Protein AF-A0A1H2Y315-F1 (afdb_monomer)

Structure (mmCIF, N/CA/C/O backbone):
data_AF-A0A1H2Y315-F1
#
_entry.id   AF-A0A1H2Y315-F1
#
loop_
_atom_site.group_PDB
_atom_site.id
_atom_site.type_symbol
_atom_site.label_atom_id
_atom_site.label_alt_id
_atom_site.label_comp_id
_atom_site.label_asym_id
_atom_site.label_entity_id
_atom_site.label_seq_id
_atom_site.pdbx_PDB_ins_code
_atom_site.Cartn_x
_atom_site.Cartn_y
_atom_site.Cartn_z
_atom_site.occupancy
_atom_site.B_iso_or_equiv
_atom_site.auth_seq_id
_atom_site.auth_comp_id
_atom_site.auth_asym_id
_atom_site.auth_atom_id
_atom_site.pdbx_PDB_model_num
ATOM 1 N N . MET A 1 1 ? 18.260 -9.329 3.857 1.00 34.94 1 MET A N 1
ATOM 2 C CA . MET A 1 1 ? 17.742 -8.267 4.746 1.00 34.94 1 MET A CA 1
ATOM 3 C C . MET A 1 1 ? 16.954 -7.307 3.878 1.00 34.94 1 MET A C 1
ATOM 5 O O . MET A 1 1 ? 17.562 -6.609 3.076 1.00 34.94 1 MET A O 1
ATOM 9 N N . SER A 1 2 ? 15.625 -7.338 3.956 1.00 41.06 2 SER A N 1
ATOM 10 C CA . SER A 1 2 ? 14.779 -6.334 3.309 1.00 41.06 2 SER A CA 1
ATOM 11 C C . SER A 1 2 ? 15.162 -4.970 3.875 1.00 41.06 2 SER A C 1
ATOM 13 O O . SER A 1 2 ? 15.061 -4.757 5.079 1.00 41.06 2 SER A O 1
ATOM 15 N N . LYS A 1 3 ? 15.685 -4.066 3.041 1.00 54.25 3 LYS A N 1
ATOM 16 C CA . LYS A 1 3 ? 15.826 -2.663 3.440 1.00 54.25 3 LYS A CA 1
ATOM 17 C C . LYS A 1 3 ? 14.422 -2.162 3.752 1.00 54.25 3 LYS A C 1
ATOM 19 O O . LYS A 1 3 ? 13.568 -2.229 2.871 1.00 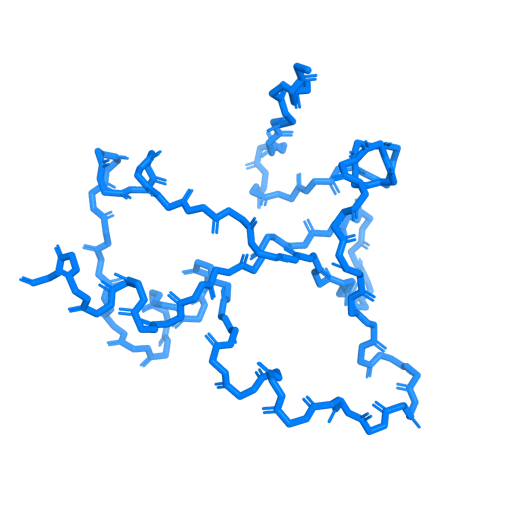54.25 3 LYS A O 1
ATOM 24 N N . ASP A 1 4 ? 14.194 -1.694 4.974 1.00 65.62 4 ASP A N 1
ATOM 25 C CA . ASP A 1 4 ? 12.912 -1.111 5.364 1.00 65.62 4 ASP A CA 1
ATOM 26 C C . ASP A 1 4 ? 12.655 0.137 4.518 1.00 65.62 4 ASP A C 1
ATOM 28 O O . ASP A 1 4 ? 13.176 1.228 4.764 1.00 65.62 4 ASP A O 1
ATOM 32 N N . ILE A 1 5 ? 11.892 -0.056 3.450 1.00 79.81 5 ILE A N 1
ATOM 33 C CA . ILE A 1 5 ? 11.440 0.999 2.559 1.00 79.81 5 ILE A CA 1
ATOM 34 C C . ILE A 1 5 ? 10.349 1.796 3.270 1.00 79.81 5 ILE A C 1
ATOM 36 O O . ILE A 1 5 ? 9.400 1.236 3.815 1.00 79.81 5 ILE A O 1
ATOM 40 N N . LYS A 1 6 ? 10.482 3.124 3.278 1.00 82.19 6 LYS A N 1
ATOM 41 C CA . LYS A 1 6 ? 9.546 4.017 3.967 1.00 82.19 6 LYS A CA 1
ATOM 42 C C . LYS A 1 6 ? 8.752 4.844 2.970 1.00 82.19 6 LYS A C 1
ATOM 44 O O . LYS A 1 6 ? 9.314 5.408 2.031 1.00 82.19 6 LYS A O 1
ATOM 49 N N . ALA A 1 7 ? 7.451 4.943 3.214 1.00 85.12 7 ALA A N 1
ATOM 50 C CA . ALA A 1 7 ? 6.586 5.851 2.483 1.00 85.12 7 ALA A CA 1
ATOM 51 C C . ALA A 1 7 ? 6.947 7.317 2.784 1.00 85.12 7 ALA A C 1
ATOM 53 O O . ALA A 1 7 ? 7.425 7.661 3.867 1.00 85.12 7 ALA A O 1
ATOM 54 N N . ASN A 1 8 ? 6.698 8.201 1.821 1.00 84.38 8 ASN A N 1
ATOM 55 C CA . ASN A 1 8 ? 6.800 9.643 2.013 1.00 84.38 8 ASN A CA 1
ATOM 56 C C . ASN A 1 8 ? 5.586 10.193 2.793 1.00 84.38 8 ASN A C 1
ATOM 58 O O . ASN A 1 8 ? 4.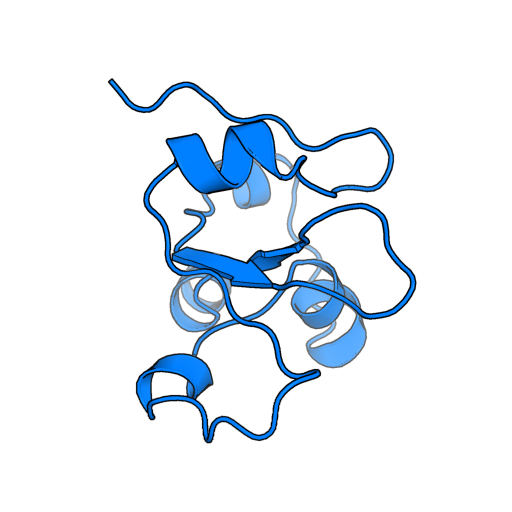654 9.464 3.128 1.00 84.38 8 ASN A O 1
ATOM 62 N N . LYS A 1 9 ? 5.550 11.513 3.026 1.00 82.06 9 LYS A N 1
ATOM 63 C CA . LYS A 1 9 ? 4.444 12.194 3.734 1.00 82.06 9 LYS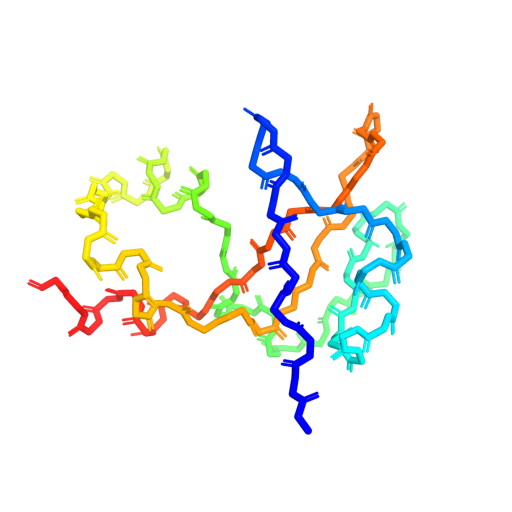 A CA 1
ATOM 64 C C . LYS A 1 9 ? 3.047 12.024 3.106 1.00 82.06 9 LYS A C 1
ATOM 66 O O . LYS A 1 9 ? 2.064 12.400 3.730 1.00 82.06 9 LYS A O 1
ATOM 71 N N . TYR A 1 10 ? 2.961 11.505 1.882 1.00 80.62 10 TYR A N 1
ATOM 72 C CA . TYR A 1 10 ? 1.715 11.225 1.164 1.00 80.62 10 TYR A CA 1
ATOM 73 C C . TYR A 1 10 ? 1.377 9.726 1.123 1.00 80.62 10 TYR A C 1
ATOM 75 O O . TYR A 1 10 ? 0.449 9.342 0.421 1.00 80.62 10 TYR A O 1
ATOM 83 N N . GLY A 1 11 ? 2.131 8.872 1.824 1.00 81.94 11 GLY A N 1
ATOM 84 C CA . GLY A 1 11 ? 1.930 7.421 1.793 1.00 81.94 11 GLY A CA 1
ATOM 85 C C . GLY A 1 11 ? 2.469 6.737 0.529 1.00 81.94 11 GLY A C 1
ATOM 86 O O . GLY A 1 11 ? 2.140 5.582 0.283 1.00 81.94 11 GLY A O 1
ATOM 87 N N . MET A 1 12 ? 3.295 7.426 -0.270 1.00 88.31 12 MET A N 1
ATOM 88 C CA . MET A 1 12 ? 3.828 6.915 -1.540 1.00 88.31 12 MET A CA 1
ATOM 89 C C . MET A 1 12 ? 5.305 6.526 -1.426 1.00 88.31 12 MET A C 1
ATOM 91 O O . MET A 1 12 ? 6.078 7.176 -0.720 1.00 88.31 12 MET A O 1
ATOM 95 N N . TYR A 1 13 ? 5.719 5.521 -2.190 1.00 91.56 13 TYR A N 1
ATOM 96 C CA . TYR A 1 13 ? 7.084 5.001 -2.239 1.00 91.56 13 TYR A CA 1
ATOM 97 C C . TYR A 1 13 ? 7.838 5.542 -3.457 1.00 91.56 13 TYR A C 1
ATOM 99 O O . TYR A 1 13 ? 7.268 5.737 -4.535 1.00 91.56 13 TYR A O 1
ATOM 107 N N . LEU A 1 14 ? 9.136 5.813 -3.297 1.00 90.12 14 LEU A N 1
ATOM 108 C CA . LEU A 1 14 ? 9.976 6.313 -4.385 1.00 90.12 14 LEU A CA 1
ATOM 109 C C . LEU A 1 14 ? 10.403 5.172 -5.313 1.00 90.12 14 LEU A C 1
ATOM 111 O O . LEU A 1 14 ? 10.696 4.070 -4.861 1.00 90.12 14 LEU A O 1
ATOM 115 N N . LYS A 1 15 ? 10.555 5.475 -6.609 1.00 88.25 15 LYS A N 1
ATOM 116 C CA . LYS A 1 15 ? 10.962 4.502 -7.641 1.00 88.25 15 LYS A CA 1
ATOM 117 C C . LYS A 1 15 ? 12.197 3.686 -7.263 1.00 88.25 15 LYS A C 1
ATOM 119 O O . LYS A 1 15 ? 12.208 2.475 -7.433 1.00 88.25 15 LYS A O 1
ATOM 124 N N . LYS A 1 16 ? 13.229 4.353 -6.738 1.00 87.12 16 LYS A N 1
ATOM 125 C CA . LYS A 1 16 ? 14.478 3.700 -6.323 1.00 87.12 16 LYS A CA 1
ATOM 126 C C . LYS A 1 16 ? 14.240 2.625 -5.254 1.00 87.12 16 LYS A C 1
ATOM 128 O O . LYS A 1 16 ? 14.833 1.560 -5.331 1.00 87.12 16 LYS A O 1
ATOM 133 N N . ASP A 1 17 ? 13.352 2.897 -4.301 1.00 89.25 17 ASP A N 1
ATOM 134 C CA . ASP A 1 17 ? 13.100 2.034 -3.147 1.00 89.25 17 ASP A CA 1
ATOM 135 C C . ASP A 1 17 ? 12.227 0.846 -3.566 1.00 89.25 17 ASP A C 1
ATOM 137 O O . ASP A 1 17 ? 12.489 -0.289 -3.184 1.00 89.25 17 ASP A O 1
ATOM 141 N N . VAL A 1 18 ? 11.254 1.099 -4.444 1.00 88.81 18 VAL A N 1
ATOM 142 C CA . VAL A 1 18 ? 10.418 0.067 -5.067 1.00 88.81 18 VAL A CA 1
ATOM 143 C C . VAL A 1 18 ? 11.252 -0.901 -5.908 1.00 88.81 18 VAL A C 1
ATOM 145 O O . VAL A 1 18 ? 11.112 -2.107 -5.743 1.00 88.81 18 VAL A O 1
ATOM 148 N N . ILE A 1 19 ? 12.165 -0.406 -6.750 1.00 87.44 19 ILE A N 1
ATOM 149 C CA . ILE A 1 19 ? 13.045 -1.270 -7.559 1.00 87.44 19 ILE A CA 1
ATOM 150 C C . ILE A 1 19 ? 13.926 -2.149 -6.661 1.00 87.44 19 ILE A C 1
ATOM 152 O O . ILE A 1 19 ? 14.066 -3.338 -6.918 1.00 87.44 19 ILE A O 1
ATOM 156 N N . ILE A 1 20 ? 14.477 -1.586 -5.580 1.00 87.62 20 ILE A N 1
ATOM 157 C CA . ILE A 1 20 ? 15.293 -2.332 -4.605 1.00 87.62 20 ILE A CA 1
ATOM 158 C C . ILE A 1 20 ? 14.472 -3.394 -3.860 1.00 87.62 20 ILE A C 1
ATOM 160 O O . ILE A 1 20 ? 15.039 -4.368 -3.374 1.00 87.62 20 ILE A O 1
ATOM 164 N N . SER A 1 21 ? 13.156 -3.210 -3.737 1.00 86.56 21 SER A N 1
ATOM 165 C CA . SER A 1 21 ? 12.291 -4.150 -3.020 1.00 86.56 21 SER A CA 1
ATOM 166 C C . SER A 1 21 ? 12.075 -5.476 -3.749 1.00 86.56 21 SER A C 1
ATOM 168 O O . SER A 1 21 ? 11.602 -6.418 -3.118 1.00 86.56 21 SER A O 1
ATOM 170 N N . GLU A 1 22 ? 12.374 -5.528 -5.055 1.00 85.94 22 GLU A N 1
ATOM 171 C CA . GLU A 1 22 ? 12.149 -6.686 -5.936 1.00 85.94 22 GLU A CA 1
ATOM 172 C C . GLU A 1 22 ? 10.687 -7.184 -5.954 1.00 85.94 22 GLU A C 1
ATOM 174 O O . GLU A 1 22 ? 10.397 -8.290 -6.404 1.00 85.94 22 GLU A O 1
ATOM 179 N N . LYS A 1 23 ? 9.739 -6.363 -5.480 1.00 87.38 23 LYS A N 1
ATOM 180 C CA . LYS A 1 23 ? 8.302 -6.657 -5.518 1.00 87.38 23 LYS A CA 1
ATOM 181 C C . LYS A 1 23 ? 7.703 -6.298 -6.879 1.00 87.38 23 LYS A C 1
ATOM 183 O O . LYS A 1 23 ? 8.195 -5.372 -7.529 1.00 87.38 23 LYS A O 1
ATOM 188 N N . PRO A 1 24 ? 6.619 -6.977 -7.293 1.00 88.00 24 PRO A N 1
ATOM 189 C CA . PRO A 1 24 ? 5.952 -6.674 -8.549 1.00 88.00 24 PRO A CA 1
ATOM 190 C C . PRO A 1 24 ? 5.454 -5.226 -8.575 1.00 88.00 24 PRO A C 1
ATOM 192 O O . PRO A 1 24 ? 4.966 -4.689 -7.573 1.00 88.00 24 PRO A O 1
ATOM 195 N N . ILE A 1 25 ? 5.597 -4.601 -9.742 1.00 86.88 25 ILE A N 1
ATOM 196 C CA . ILE A 1 25 ? 5.137 -3.245 -10.023 1.00 86.88 25 ILE A CA 1
ATOM 197 C C . ILE A 1 25 ? 4.036 -3.350 -11.068 1.00 86.88 25 ILE A C 1
ATOM 199 O O . ILE A 1 25 ? 4.287 -3.778 -12.191 1.00 86.88 25 ILE A O 1
ATOM 203 N N . TYR A 1 26 ? 2.839 -2.926 -10.697 1.00 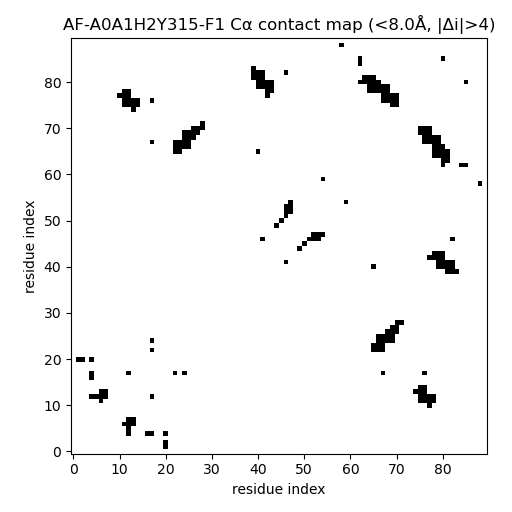84.12 26 TYR A N 1
ATOM 204 C CA . TYR A 1 26 ? 1.678 -2.875 -11.565 1.00 84.12 26 TYR A CA 1
ATOM 205 C C . TYR A 1 26 ? 1.516 -1.458 -12.099 1.00 84.12 26 TYR A C 1
ATOM 207 O O . TYR A 1 26 ? 1.617 -0.475 -11.357 1.00 84.12 26 TYR A O 1
ATOM 215 N N . ASP A 1 27 ? 1.288 -1.358 -13.401 1.00 79.69 27 ASP A N 1
ATOM 216 C CA . ASP A 1 27 ? 1.067 -0.100 -14.096 1.00 79.69 27 ASP A CA 1
ATOM 217 C C . ASP A 1 27 ? -0.140 -0.255 -15.020 1.00 79.69 27 ASP A C 1
ATOM 219 O O . ASP A 1 27 ? -0.015 -0.684 -16.164 1.00 79.69 27 ASP A O 1
ATOM 223 N N . PHE A 1 28 ? -1.317 0.100 -14.503 1.00 66.38 28 PHE A N 1
ATOM 224 C CA . PH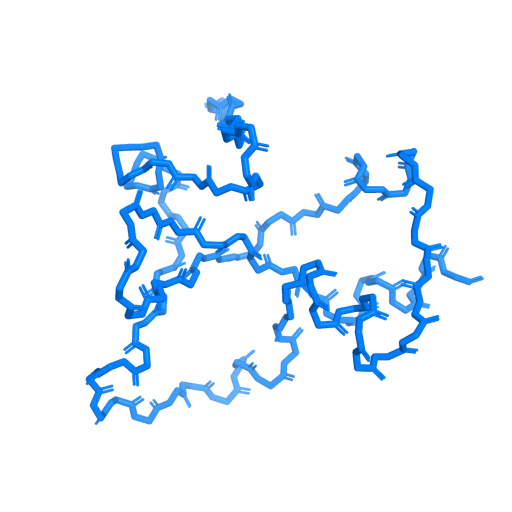E A 1 28 ? -2.577 0.041 -15.250 1.00 66.38 28 PHE A CA 1
ATOM 225 C C . PHE A 1 28 ? -2.717 1.168 -16.287 1.00 66.38 28 PHE A C 1
ATOM 227 O O . PHE A 1 28 ? -3.790 1.343 -16.858 1.00 66.38 28 PHE A O 1
ATOM 234 N N . THR A 1 29 ? -1.670 1.971 -16.516 1.00 64.75 29 THR A N 1
ATOM 235 C CA . THR A 1 29 ? -1.652 2.932 -17.631 1.00 64.75 29 THR A CA 1
ATOM 236 C C . THR A 1 29 ? -1.299 2.271 -18.960 1.00 64.75 29 THR A C 1
ATOM 238 O O . THR A 1 29 ? -1.627 2.818 -20.010 1.00 64.75 29 THR A O 1
ATOM 241 N N . ASN A 1 30 ? -0.683 1.087 -18.917 1.00 55.72 30 ASN A N 1
ATOM 242 C CA . ASN A 1 30 ? -0.465 0.242 -20.081 1.00 55.72 30 ASN A CA 1
ATOM 243 C C . ASN A 1 30 ? -1.526 -0.869 -20.074 1.00 55.72 30 ASN A C 1
ATOM 245 O O . ASN A 1 30 ? -1.784 -1.457 -19.027 1.00 55.72 30 ASN A O 1
ATOM 249 N N . GLU A 1 31 ? -2.144 -1.145 -21.226 1.00 49.22 31 GLU A N 1
ATOM 250 C CA . GLU A 1 31 ? -3.160 -2.195 -21.438 1.00 49.22 31 GLU A CA 1
ATOM 251 C C . GLU A 1 31 ? -2.561 -3.611 -21.311 1.00 49.22 31 GLU A C 1
ATOM 253 O O . GLU A 1 31 ? -2.547 -4.398 -22.254 1.00 49.22 31 GLU A O 1
ATOM 258 N N . VAL A 1 32 ? -2.001 -3.935 -20.151 1.00 54.81 32 VAL A N 1
ATOM 259 C CA . VAL A 1 32 ? -1.586 -5.290 -19.804 1.00 54.81 32 VAL A CA 1
ATOM 260 C C . VAL A 1 32 ? -2.692 -5.849 -18.925 1.00 54.81 32 VAL A C 1
ATOM 262 O O . VAL A 1 32 ? -2.903 -5.354 -17.816 1.00 54.81 32 VAL A O 1
ATOM 265 N N . GLU A 1 33 ? -3.436 -6.831 -19.443 1.00 51.12 33 GLU A N 1
ATOM 266 C CA . GLU A 1 33 ? -4.399 -7.581 -18.636 1.00 51.12 33 GLU A CA 1
ATOM 267 C C . GLU A 1 33 ? -3.670 -8.102 -17.393 1.00 51.12 33 GLU A C 1
ATOM 269 O O . GLU A 1 33 ? -2.659 -8.799 -17.527 1.00 51.12 33 GLU A O 1
ATOM 274 N N . PRO A 1 34 ? -4.101 -7.718 -16.183 1.00 54.69 34 PRO A N 1
ATOM 275 C CA . PRO A 1 34 ? -3.431 -8.183 -14.989 1.00 54.69 34 PRO A CA 1
ATOM 276 C C . PRO A 1 34 ? -3.638 -9.691 -14.844 1.00 54.69 34 PRO A C 1
ATOM 278 O O . PRO A 1 34 ? -4.750 -10.190 -15.029 1.00 54.69 34 PRO A O 1
ATOM 281 N N . ASP A 1 35 ? -2.573 -10.405 -14.471 1.00 56.09 35 ASP A N 1
ATOM 282 C CA . ASP A 1 35 ? -2.676 -11.803 -14.058 1.00 56.09 35 ASP A CA 1
ATOM 283 C C . ASP A 1 35 ? -3.760 -11.940 -12.976 1.00 56.09 35 ASP A C 1
ATOM 285 O O . ASP A 1 35 ? -3.919 -11.067 -12.120 1.00 56.09 35 ASP A O 1
ATOM 289 N N . ILE A 1 36 ? -4.507 -13.048 -13.005 1.00 51.44 36 ILE A N 1
ATOM 290 C CA . ILE A 1 36 ? -5.669 -13.344 -12.138 1.00 51.44 36 ILE A CA 1
ATOM 291 C C . ILE A 1 36 ? -5.368 -13.142 -10.634 1.00 51.44 36 ILE A C 1
ATOM 293 O O . ILE A 1 36 ? -6.274 -12.876 -9.844 1.00 51.44 36 ILE A O 1
ATOM 297 N N . GLU A 1 37 ? -4.097 -13.193 -10.227 1.00 54.62 37 GLU A N 1
ATOM 298 C CA . GLU A 1 37 ? -3.638 -12.903 -8.861 1.00 54.62 37 GLU A CA 1
ATOM 299 C C . GLU A 1 37 ? -3.842 -11.438 -8.426 1.00 54.62 37 GLU A C 1
ATOM 301 O O . GLU A 1 37 ? -3.842 -11.143 -7.229 1.00 54.62 37 GLU A O 1
ATOM 306 N N . ALA A 1 38 ? -4.099 -10.512 -9.356 1.00 59.31 38 ALA A N 1
ATOM 307 C CA . ALA A 1 38 ? -4.376 -9.116 -9.033 1.00 59.31 38 ALA A CA 1
ATOM 308 C C . ALA A 1 38 ? -5.728 -8.854 -8.370 1.00 59.31 38 ALA A C 1
ATOM 310 O O . ALA A 1 38 ? -5.936 -7.772 -7.822 1.00 59.31 38 ALA A O 1
ATOM 311 N N . ILE A 1 39 ? -6.619 -9.846 -8.361 1.00 65.69 39 ILE A N 1
ATOM 312 C CA . ILE A 1 39 ? -7.966 -9.725 -7.794 1.00 65.69 39 ILE A CA 1
ATOM 313 C C . ILE A 1 39 ? -7.934 -9.519 -6.265 1.00 65.69 39 ILE A C 1
ATOM 315 O O . ILE A 1 39 ? -8.839 -8.888 -5.725 1.00 65.69 39 ILE A O 1
ATOM 319 N N . ASP A 1 40 ? -6.898 -9.996 -5.559 1.00 82.50 40 ASP A N 1
ATOM 320 C CA . ASP A 1 40 ? -6.783 -9.866 -4.090 1.00 82.50 40 ASP A CA 1
ATOM 321 C C . ASP A 1 40 ? -5.922 -8.669 -3.639 1.00 82.50 40 ASP A C 1
ATOM 323 O O . ASP A 1 40 ? -5.683 -8.496 -2.446 1.00 82.50 40 ASP A O 1
ATOM 327 N N . MET A 1 41 ? -5.431 -7.823 -4.549 1.00 88.00 41 MET A N 1
ATOM 328 C CA . MET A 1 41 ? -4.564 -6.700 -4.179 1.00 88.00 41 MET A CA 1
ATOM 329 C C . MET A 1 41 ? -5.346 -5.399 -3.986 1.00 88.00 41 MET A C 1
ATOM 331 O O . MET A 1 41 ? -6.156 -5.013 -4.820 1.00 88.00 41 MET A O 1
ATOM 335 N N . CYS A 1 42 ? -5.060 -4.682 -2.899 1.00 88.19 42 CYS A N 1
ATOM 336 C CA . CYS A 1 42 ? -5.683 -3.398 -2.591 1.00 88.19 42 CYS A CA 1
ATOM 337 C C . CYS A 1 42 ? -4.697 -2.416 -1.947 1.00 88.19 42 CYS A C 1
ATOM 339 O O . CYS A 1 42 ? -3.745 -2.791 -1.262 1.00 88.19 42 CYS A O 1
ATOM 341 N N . THR A 1 43 ? -4.931 -1.128 -2.151 1.00 90.94 43 THR A N 1
ATOM 342 C CA . THR A 1 43 ? -4.226 -0.033 -1.482 1.00 90.94 43 THR A CA 1
ATOM 343 C C . THR A 1 43 ? -4.906 0.330 -0.158 1.00 90.94 43 THR A C 1
ATOM 345 O O . THR A 1 43 ? -6.107 0.124 0.033 1.00 90.94 43 THR A O 1
ATOM 348 N N . LEU A 1 44 ? -4.178 0.989 0.753 1.00 89.38 44 LEU A N 1
ATOM 349 C CA . LEU A 1 44 ? -4.775 1.558 1.976 1.00 89.38 44 LEU A CA 1
ATOM 350 C C . LEU A 1 44 ? -5.913 2.548 1.686 1.00 89.38 44 LEU A C 1
ATOM 352 O O . LEU A 1 44 ? -6.856 2.661 2.471 1.00 89.38 44 LEU A O 1
ATOM 356 N N . ALA A 1 45 ? -5.832 3.267 0.563 1.00 88.19 45 ALA A N 1
ATOM 357 C CA . ALA A 1 45 ? -6.882 4.182 0.144 1.00 88.19 45 ALA A CA 1
ATOM 358 C C . ALA A 1 45 ? -8.174 3.428 -0.196 1.00 88.19 45 ALA A C 1
ATOM 360 O O . ALA A 1 45 ? -9.248 3.869 0.203 1.00 88.19 45 ALA A O 1
ATOM 361 N N . GLU A 1 46 ? -8.086 2.285 -0.876 1.00 89.50 46 GLU A N 1
ATOM 362 C CA . GLU A 1 46 ? -9.244 1.452 -1.216 1.00 89.50 46 GLU A CA 1
ATOM 363 C C . GLU A 1 46 ? -9.844 0.778 0.020 1.00 89.50 46 GLU A C 1
ATOM 365 O O . GLU A 1 46 ? -11.060 0.837 0.207 1.00 89.50 46 GLU A O 1
ATOM 370 N N . ILE A 1 47 ? -9.010 0.244 0.919 1.00 89.12 47 ILE A N 1
ATOM 371 C CA . ILE A 1 47 ? -9.453 -0.331 2.203 1.00 89.12 47 ILE A CA 1
ATOM 372 C C . ILE A 1 47 ? -10.303 0.688 2.980 1.00 89.12 47 ILE A C 1
ATOM 374 O O . ILE A 1 47 ? -11.413 0.389 3.427 1.00 89.12 47 ILE A O 1
ATOM 378 N N . LYS A 1 48 ? -9.823 1.934 3.072 1.00 88.31 48 LYS A N 1
ATOM 379 C CA . LYS A 1 48 ? -10.528 3.009 3.776 1.00 88.31 48 LYS A CA 1
ATOM 380 C C . LYS A 1 48 ? -11.758 3.516 3.022 1.00 88.31 48 LYS A C 1
ATOM 382 O O . LYS A 1 48 ? -12.819 3.706 3.615 1.00 88.31 48 LYS A O 1
ATOM 387 N N . ASN A 1 49 ? -11.625 3.800 1.728 1.00 87.38 49 ASN A N 1
ATOM 388 C CA . ASN A 1 49 ? -12.638 4.551 0.986 1.00 87.38 49 ASN A CA 1
ATOM 389 C C . ASN A 1 49 ? -13.713 3.661 0.367 1.00 87.38 49 ASN A C 1
ATOM 391 O O . ASN A 1 49 ? -14.871 4.084 0.332 1.00 87.38 49 ASN A O 1
ATOM 395 N N . LEU A 1 50 ? -13.348 2.466 -0.101 1.00 84.38 50 LEU A N 1
ATOM 396 C CA . LEU A 1 50 ? -14.263 1.524 -0.743 1.00 84.38 50 LEU A CA 1
ATOM 397 C C . LEU A 1 50 ? -14.835 0.548 0.282 1.00 84.38 50 LEU A C 1
ATOM 399 O O . LEU A 1 50 ? -16.049 0.498 0.452 1.00 84.38 50 LEU A O 1
ATOM 403 N N . ALA A 1 51 ? -13.972 -0.153 1.022 1.00 84.25 51 ALA A N 1
ATOM 404 C CA . ALA A 1 51 ? -14.412 -1.155 1.994 1.00 84.25 51 ALA A CA 1
ATOM 405 C C . ALA A 1 51 ? -14.859 -0.559 3.344 1.00 84.25 51 ALA A C 1
ATOM 407 O O . ALA A 1 51 ? -15.433 -1.266 4.165 1.00 84.25 51 ALA A O 1
ATOM 408 N N . LYS A 1 52 ? -14.631 0.746 3.574 1.00 87.44 52 LYS A N 1
ATOM 409 C CA . LYS A 1 52 ? -14.973 1.464 4.822 1.00 87.44 52 LYS A CA 1
ATOM 410 C C . LYS A 1 52 ? -14.317 0.871 6.076 1.00 87.44 52 LYS A C 1
ATOM 412 O O . LYS A 1 52 ? -14.809 1.060 7.186 1.00 87.44 52 LYS A O 1
ATOM 417 N N . ILE A 1 53 ? -13.175 0.211 5.901 1.00 88.25 53 ILE A N 1
ATOM 418 C CA . ILE A 1 53 ? -12.388 -0.386 6.977 1.00 88.25 53 ILE A CA 1
ATOM 419 C C . ILE A 1 53 ? -11.369 0.647 7.461 1.00 88.25 53 ILE A C 1
ATOM 421 O O . ILE A 1 53 ? -10.559 1.158 6.686 1.00 88.25 53 ILE A O 1
ATOM 425 N N . ASN A 1 54 ? -11.385 0.947 8.760 1.00 89.62 54 ASN A N 1
ATOM 426 C CA . ASN A 1 54 ? -10.388 1.806 9.392 1.00 89.62 54 ASN A CA 1
ATOM 427 C C . ASN A 1 54 ? -9.413 0.943 10.193 1.00 89.62 54 ASN A C 1
ATOM 429 O O . ASN A 1 54 ? -9.754 0.480 11.277 1.00 89.62 54 ASN A O 1
ATOM 433 N N . LEU A 1 55 ? -8.209 0.746 9.658 1.00 88.19 55 LEU A N 1
ATOM 434 C CA . LEU A 1 55 ? -7.138 0.041 10.361 1.00 88.19 55 LEU A CA 1
ATOM 435 C C . LEU A 1 55 ? -6.445 0.969 11.368 1.00 88.19 55 LEU A C 1
ATOM 437 O O . LEU A 1 55 ? -6.154 2.129 11.045 1.00 88.19 55 LEU A O 1
ATOM 441 N N . SER A 1 56 ? -6.156 0.448 12.561 1.00 91.31 56 SER A N 1
ATOM 442 C CA . SER A 1 56 ? -5.292 1.093 13.553 1.00 91.31 56 SER A CA 1
ATOM 443 C C . SER A 1 56 ? -3.843 1.173 13.054 1.00 91.31 56 SER A C 1
ATOM 445 O O . SER A 1 56 ? -3.471 0.513 12.083 1.00 91.31 56 SER A O 1
ATOM 447 N N . GLU A 1 57 ? -3.003 1.981 13.707 1.00 88.38 57 GLU A N 1
ATOM 448 C CA . GLU A 1 57 ? -1.571 2.029 13.370 1.00 88.38 57 GLU A CA 1
ATOM 449 C C . GLU A 1 57 ? -0.897 0.664 13.581 1.00 88.38 57 GLU A C 1
ATOM 451 O O . GLU A 1 57 ? -0.190 0.195 12.695 1.00 88.38 57 GLU A O 1
ATOM 456 N N . GLU A 1 58 ? -1.223 -0.038 14.671 1.00 89.50 58 GLU A N 1
ATOM 457 C CA . GLU A 1 58 ? -0.718 -1.392 14.946 1.00 89.50 58 GLU A CA 1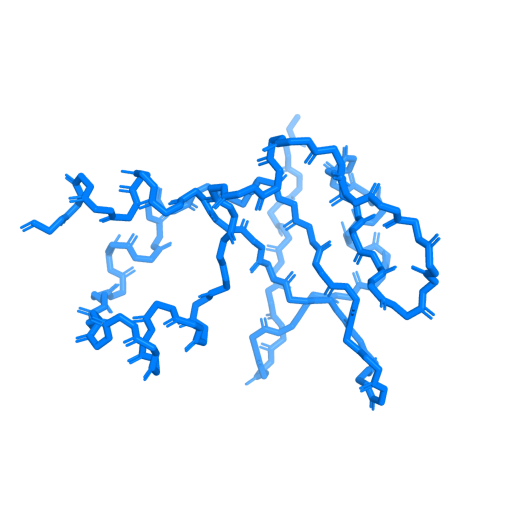
ATOM 458 C C . GLU A 1 58 ? -1.110 -2.395 13.849 1.00 89.50 58 GLU A C 1
ATOM 460 O O . GLU A 1 58 ? -0.294 -3.213 13.431 1.00 89.50 58 GLU A O 1
ATOM 465 N N . GLN A 1 59 ? -2.342 -2.324 13.331 1.00 89.94 59 GLN A N 1
ATOM 466 C CA . GLN A 1 59 ? -2.782 -3.184 12.226 1.00 89.94 59 GLN A CA 1
ATOM 467 C C . GLN A 1 59 ? -2.047 -2.850 10.925 1.00 89.94 59 GLN A C 1
ATOM 469 O O . GLN A 1 59 ? -1.679 -3.755 10.179 1.00 89.94 59 GLN A O 1
ATOM 474 N N . LYS A 1 60 ? -1.790 -1.565 10.647 1.00 87.94 60 LYS A N 1
ATOM 475 C CA . LYS A 1 60 ? -1.029 -1.150 9.457 1.00 87.94 60 LYS A CA 1
ATOM 476 C C . LYS A 1 60 ? 0.410 -1.652 9.492 1.00 87.94 60 LYS A C 1
ATOM 478 O O . LYS A 1 60 ? 0.930 -2.028 8.447 1.00 87.94 60 LYS A O 1
ATOM 483 N N . GLU A 1 61 ? 1.037 -1.681 10.666 1.00 87.38 61 GLU A N 1
ATOM 484 C CA . GLU A 1 61 ? 2.396 -2.209 10.844 1.00 87.38 61 GLU A CA 1
ATOM 485 C C . GLU A 1 61 ? 2.488 -3.720 10.579 1.00 87.38 61 GLU A C 1
ATOM 487 O O . GLU A 1 61 ? 3.542 -4.212 10.180 1.00 87.38 61 GLU A O 1
ATOM 492 N N . GLN A 1 62 ? 1.384 -4.456 10.741 1.00 88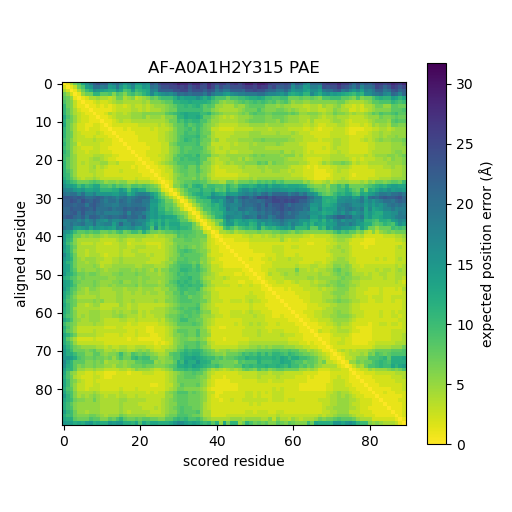.19 62 GLN A N 1
ATOM 493 C CA . GLN A 1 62 ? 1.313 -5.894 10.459 1.00 88.19 62 GLN A CA 1
ATOM 494 C C . GLN A 1 62 ? 1.082 -6.216 8.975 1.00 88.19 62 GLN A C 1
ATOM 496 O O . GLN A 1 62 ? 1.215 -7.375 8.563 1.00 88.19 62 GLN A O 1
ATOM 501 N N . LEU A 1 63 ? 0.715 -5.225 8.158 1.00 88.44 63 LEU A N 1
ATOM 502 C CA . LEU A 1 63 ? 0.464 -5.437 6.739 1.00 88.44 63 LEU A CA 1
ATOM 503 C C . LEU A 1 63 ? 1.765 -5.687 5.980 1.00 88.44 63 LEU A C 1
ATOM 505 O O . LEU A 1 63 ? 2.739 -4.941 6.089 1.00 88.44 63 LEU A O 1
ATOM 509 N N . VAL A 1 64 ? 1.752 -6.710 5.127 1.00 88.94 64 VAL A N 1
ATOM 510 C CA . VAL A 1 64 ? 2.891 -7.021 4.264 1.00 88.94 64 VAL A CA 1
ATOM 511 C C . VAL A 1 64 ? 2.615 -6.460 2.880 1.00 88.94 64 VAL A C 1
ATOM 513 O O . VAL A 1 64 ? 1.614 -6.787 2.247 1.00 88.94 64 VAL A O 1
ATOM 516 N N . ILE A 1 65 ? 3.523 -5.618 2.390 1.00 90.44 65 ILE A N 1
ATOM 517 C CA . ILE A 1 65 ? 3.442 -5.106 1.022 1.00 90.44 65 ILE A CA 1
ATOM 518 C C . ILE A 1 65 ? 3.662 -6.277 0.059 1.00 90.44 65 ILE A C 1
ATOM 520 O O . ILE A 1 65 ? 4.715 -6.921 0.099 1.00 90.44 65 ILE A O 1
ATOM 524 N N . VAL A 1 66 ? 2.697 -6.544 -0.817 1.00 89.50 66 VAL A N 1
ATOM 525 C CA . VAL A 1 66 ? 2.770 -7.614 -1.829 1.00 89.50 66 VAL A CA 1
ATOM 526 C C . VAL A 1 66 ? 3.173 -7.087 -3.205 1.00 89.50 66 VAL A C 1
ATOM 528 O O . VAL A 1 66 ? 3.733 -7.830 -4.001 1.00 89.50 66 VAL A O 1
ATOM 531 N N . GLY A 1 67 ? 2.991 -5.790 -3.453 1.00 89.94 67 GLY A N 1
ATOM 532 C CA . GLY A 1 67 ? 3.352 -5.148 -4.712 1.00 89.94 67 GLY A CA 1
ATOM 533 C C . GLY A 1 67 ? 3.254 -3.631 -4.640 1.00 89.94 67 GLY A C 1
ATOM 534 O O . GLY A 1 67 ? 2.945 -3.056 -3.594 1.00 89.94 67 GLY A O 1
ATOM 535 N N . PHE A 1 68 ? 3.508 -2.987 -5.772 1.00 91.12 68 PHE A N 1
ATOM 536 C CA . PHE A 1 68 ? 3.432 -1.541 -5.916 1.00 91.12 68 PHE A CA 1
ATOM 537 C C . PHE A 1 68 ? 2.606 -1.155 -7.129 1.00 91.12 68 PHE A C 1
ATOM 539 O O . PHE A 1 68 ? 2.764 -1.735 -8.194 1.00 91.12 68 PHE A O 1
ATOM 546 N N . LEU A 1 69 ? 1.768 -0.138 -6.980 1.00 88.88 69 LEU A N 1
ATOM 547 C CA . LEU A 1 69 ? 0.952 0.414 -8.049 1.00 88.88 69 LEU A CA 1
ATOM 548 C C . LEU A 1 69 ? 1.506 1.770 -8.495 1.00 88.88 69 LEU A C 1
ATOM 550 O O . LEU A 1 69 ? 1.633 2.692 -7.684 1.00 88.88 69 LEU A O 1
ATOM 554 N N . SER A 1 70 ? 1.820 1.905 -9.782 1.00 87.06 70 SER A N 1
ATOM 555 C CA . SER A 1 70 ? 2.070 3.205 -10.403 1.00 87.06 70 SER A CA 1
ATOM 556 C C . SER A 1 70 ? 0.745 3.901 -10.699 1.00 87.06 70 SER A C 1
ATOM 558 O O . SER A 1 70 ? -0.135 3.327 -11.336 1.00 87.06 70 SER A O 1
ATOM 560 N N . LEU A 1 71 ? 0.591 5.137 -10.220 1.00 77.69 71 LEU A N 1
ATOM 561 C CA . LEU A 1 71 ? -0.610 5.933 -10.459 1.00 77.69 71 LEU A CA 1
ATOM 562 C C . LEU A 1 71 ? -0.303 7.061 -11.454 1.00 77.69 71 LEU A C 1
ATOM 564 O O . LEU A 1 71 ? 0.642 7.828 -11.224 1.00 77.69 71 LEU A O 1
ATOM 568 N N . PRO A 1 72 ? -1.104 7.224 -12.523 1.00 74.12 72 PRO A N 1
ATOM 569 C CA . PRO A 1 72 ? -0.915 8.316 -13.467 1.00 74.12 72 PRO A CA 1
ATOM 570 C C . PRO A 1 72 ? -0.991 9.675 -12.758 1.00 74.12 72 PRO A C 1
ATOM 572 O O . PRO A 1 72 ? -1.854 9.920 -11.917 1.00 74.12 72 PRO A O 1
ATOM 575 N N . GLY A 1 73 ? -0.053 10.567 -13.084 1.00 75.31 73 GLY A N 1
ATOM 576 C CA . GLY A 1 73 ? 0.036 11.910 -12.499 1.00 75.31 73 GLY A CA 1
ATOM 577 C C . GLY A 1 73 ? 0.759 11.997 -11.147 1.00 75.31 73 GLY A C 1
ATOM 578 O O . GLY A 1 73 ? 1.055 13.106 -10.698 1.00 75.31 73 GLY A O 1
ATOM 579 N N . PHE A 1 74 ? 1.124 10.873 -10.520 1.00 74.56 74 PHE A N 1
ATOM 580 C CA . PHE A 1 74 ? 1.870 10.861 -9.259 1.00 74.56 74 PHE A CA 1
ATOM 581 C C . PHE A 1 74 ? 3.345 10.505 -9.466 1.00 74.56 74 PHE A C 1
ATOM 583 O O . PHE A 1 74 ? 3.701 9.541 -10.136 1.00 74.56 74 PHE A O 1
ATOM 590 N N . ARG A 1 75 ? 4.243 11.265 -8.824 1.00 76.75 75 ARG A N 1
ATOM 591 C CA . ARG A 1 75 ? 5.679 10.939 -8.758 1.00 76.75 75 ARG A CA 1
ATOM 592 C C . ARG A 1 75 ? 5.941 9.950 -7.612 1.00 76.75 75 ARG A C 1
ATOM 594 O O . ARG A 1 75 ? 6.566 10.312 -6.617 1.00 76.75 75 ARG A O 1
ATOM 601 N N . GLY A 1 76 ? 5.424 8.726 -7.722 1.00 85.94 76 GLY A N 1
ATOM 602 C CA . GLY A 1 76 ? 5.610 7.665 -6.727 1.00 85.94 76 GLY A CA 1
ATOM 603 C C . GLY A 1 76 ? 4.725 6.444 -6.966 1.00 85.94 76 GLY A C 1
ATOM 604 O O . GLY A 1 76 ? 3.927 6.426 -7.898 1.00 85.94 76 GLY A O 1
ATOM 605 N N . TYR A 1 77 ? 4.865 5.446 -6.098 1.00 90.56 77 TYR A N 1
ATOM 606 C CA . TYR A 1 77 ? 4.108 4.197 -6.154 1.00 90.56 77 TYR A CA 1
ATOM 607 C C . TYR A 1 77 ? 3.293 4.002 -4.876 1.00 90.56 77 TYR A C 1
ATOM 609 O O . TYR A 1 77 ? 3.802 4.240 -3.779 1.00 90.56 77 TYR A O 1
ATOM 617 N N . ALA A 1 78 ? 2.046 3.564 -5.005 1.00 90.62 78 ALA A N 1
ATOM 618 C CA . ALA A 1 78 ? 1.225 3.152 -3.873 1.00 90.62 78 ALA A CA 1
ATOM 619 C C . ALA A 1 78 ? 1.572 1.707 -3.489 1.00 90.62 78 ALA A C 1
ATOM 621 O O . ALA A 1 78 ? 1.798 0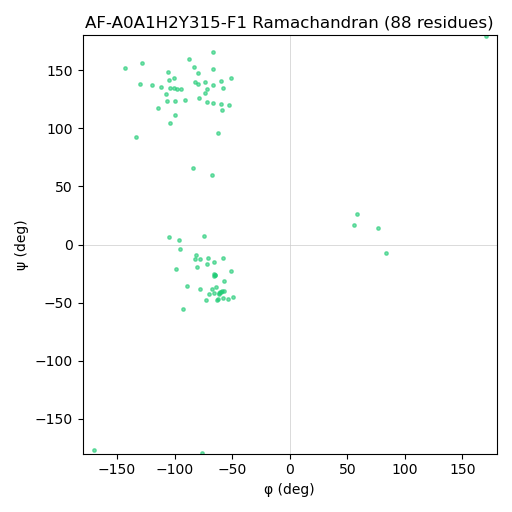.877 -4.366 1.00 90.62 78 ALA A O 1
ATOM 622 N N . ALA A 1 79 ? 1.629 1.397 -2.195 1.00 91.62 79 ALA A N 1
ATOM 623 C CA . ALA A 1 79 ? 1.777 0.014 -1.750 1.00 91.62 79 ALA A CA 1
ATOM 624 C C . ALA A 1 79 ? 0.463 -0.757 -1.934 1.00 91.62 79 ALA A C 1
ATOM 626 O O . ALA A 1 79 ? -0.617 -0.231 -1.648 1.00 91.62 79 ALA A O 1
ATOM 627 N N . LEU A 1 80 ? 0.588 -2.003 -2.382 1.00 91.69 80 LEU A N 1
ATOM 628 C CA . LEU A 1 80 ? -0.491 -2.977 -2.463 1.00 91.69 80 LEU A CA 1
ATOM 629 C C . LEU A 1 80 ? -0.349 -4.005 -1.343 1.00 91.69 80 LEU A C 1
ATOM 631 O O . LEU A 1 80 ? 0.755 -4.458 -1.028 1.00 91.69 80 LEU A O 1
ATOM 635 N N . TYR A 1 81 ? -1.488 -4.391 -0.790 1.00 91.44 81 TYR A N 1
ATOM 636 C CA . TYR A 1 81 ? -1.652 -5.353 0.291 1.00 91.44 81 TYR A CA 1
ATOM 637 C C . TYR A 1 81 ? -2.675 -6.408 -0.125 1.00 91.44 81 TYR A C 1
ATOM 639 O O . TYR A 1 81 ? -3.535 -6.139 -0.963 1.00 91.44 81 TYR A O 1
ATOM 647 N N . SER A 1 82 ? -2.602 -7.594 0.477 1.00 89.81 82 SER A N 1
ATOM 648 C CA . SER A 1 82 ? -3.634 -8.618 0.292 1.00 89.81 82 SER A CA 1
ATOM 649 C C . SER A 1 82 ? -4.913 -8.203 1.022 1.00 89.81 82 SER A C 1
ATOM 651 O O . SER A 1 82 ? -4.904 -7.996 2.239 1.00 89.81 82 SER A O 1
ATOM 653 N N . LEU A 1 83 ? -6.024 -8.115 0.294 1.00 89.00 83 LEU A N 1
ATOM 654 C CA . LEU A 1 83 ? -7.344 -7.880 0.868 1.00 89.00 83 LEU A CA 1
ATOM 655 C C . LEU A 1 83 ? -7.707 -9.013 1.833 1.00 89.00 83 LEU A C 1
ATOM 657 O O . LEU A 1 83 ? -8.183 -8.755 2.936 1.00 89.00 83 LEU A O 1
ATOM 661 N N . THR A 1 84 ? -7.397 -10.259 1.475 1.00 89.12 84 THR A N 1
ATOM 662 C CA . THR A 1 84 ? -7.562 -11.414 2.363 1.00 89.12 84 THR A CA 1
ATOM 663 C C . THR A 1 84 ? -6.791 -11.258 3.679 1.00 89.12 84 THR A C 1
ATOM 665 O O . THR A 1 84 ? -7.314 -11.615 4.736 1.00 89.12 84 THR A O 1
ATOM 668 N N . GLN A 1 85 ? -5.564 -10.721 3.656 1.00 89.56 85 GLN A N 1
ATOM 669 C CA . GLN A 1 85 ? -4.814 -10.432 4.884 1.00 89.56 85 GLN A CA 1
ATOM 670 C C . GLN A 1 85 ? -5.533 -9.379 5.732 1.00 89.56 85 GLN A C 1
ATOM 672 O O . GLN A 1 85 ? -5.713 -9.585 6.930 1.00 89.56 85 GLN A O 1
ATOM 677 N N . VAL A 1 86 ? -5.969 -8.283 5.110 1.00 89.31 86 VAL A N 1
ATOM 678 C CA . VAL A 1 86 ? -6.680 -7.187 5.784 1.00 89.31 86 VAL A CA 1
ATOM 679 C C . VAL A 1 86 ? -7.949 -7.697 6.462 1.00 89.31 86 VAL A C 1
ATOM 681 O O . VAL A 1 86 ? -8.185 -7.396 7.627 1.00 89.31 86 VAL A O 1
ATOM 684 N N . LEU A 1 87 ? -8.738 -8.518 5.767 1.00 88.19 87 LEU A N 1
ATOM 685 C CA . LEU A 1 87 ? -9.988 -9.070 6.291 1.00 88.19 87 LEU A CA 1
ATOM 686 C C . LEU A 1 87 ? -9.786 -10.019 7.480 1.00 88.19 87 LEU A C 1
ATOM 688 O O . LEU A 1 87 ? -10.686 -10.148 8.298 1.00 88.19 87 LEU A O 1
ATOM 692 N N . LYS A 1 88 ? -8.621 -10.667 7.604 1.00 89.44 88 LYS A N 1
ATOM 693 C CA . LYS A 1 88 ? -8.287 -11.528 8.756 1.00 89.44 88 LYS A CA 1
ATOM 694 C C . LYS A 1 88 ? -7.870 -10.748 10.008 1.00 89.44 88 LYS A C 1
ATOM 696 O O . LYS A 1 88 ? -7.735 -11.356 11.066 1.00 89.44 88 LYS A O 1
ATOM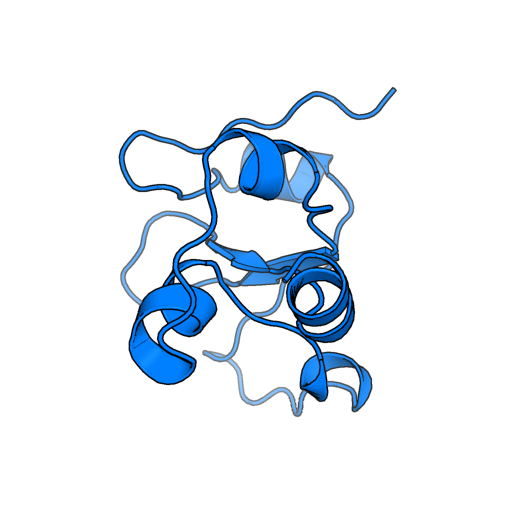 701 N N . MET A 1 89 ? -7.600 -9.449 9.881 1.00 84.75 89 MET A N 1
ATOM 702 C CA . MET A 1 89 ? -7.156 -8.579 10.979 1.00 84.75 89 MET A CA 1
ATOM 703 C C . MET A 1 89 ? -8.302 -7.805 11.642 1.00 84.75 89 MET A C 1
ATOM 705 O O . MET A 1 89 ? -8.051 -7.061 12.593 1.00 84.75 89 MET A O 1
ATOM 709 N N . ILE A 1 90 ? -9.520 -7.939 11.114 1.00 78.25 90 ILE A N 1
ATOM 710 C CA . ILE A 1 90 ? -10.752 -7.290 11.581 1.00 78.25 90 ILE A CA 1
ATOM 711 C C . ILE A 1 90 ? -11.553 -8.308 12.382 1.00 78.25 90 ILE A C 1
ATOM 713 O O . ILE A 1 90 ? -12.060 -7.915 13.455 1.00 78.25 90 ILE A O 1
#

Mean predicted aligned error: 6.46 Å

Sequence (90 aa):
MSKDIKANKYGMYLKKDVIISEKPIYDFTNEVEPDIEAIDMCTLAEIKNLAKINLSEEQKEQLVIVGFLSLPGFRGYAALYSLTQVLKMI

Radius of gyration: 13.0 Å; Cα contacts (8 Å, |Δi|>4): 114; chains: 1; bounding box: 33×26×36 Å

pLDDT: mean 81.12, std 13.22, range [34.94, 91.69]

Foldseek 3Di:
DQDPFDADPVQFGAPVSQVSNVAAEDEPVDPDDDDPVCVFKDFPCCCCPVVVDDDDPVLVVVWDFRHWYDDPPDNGTTTITGNVSVVVSD

Nearest PDB structures (foldseek):
  3c1m-assembly1_A  TM=3.118E-01  e=6.827E+00  Methanocaldococcus jannaschii
  3c1m-assembly3_C  TM=2.894E-01  e=8.912E+00  Methanocaldococcus jannaschii

Secondary structure (DSSP, 8-state):
--------TTSEE-HHHHHHTT--EE-TTS--PPPGGGGGEE-HHHHHHTS-----HHHHHTPPP-EEEE-TT-SSEEEEEEHHHHHTT-

Solvent-accessible surface area (backbone atoms only — not comparable to full-atom values): 5630 Å² total; per-residue (Å²): 129,85,76,87,74,67,60,48,103,84,61,31,30,49,66,72,54,49,63,74,62,75,49,57,74,46,53,82,88,46,98,63,84,72,61,81,76,57,78,46,55,37,36,72,66,45,40,40,70,73,71,64,46,84,75,53,72,73,57,57,71,69,58,59,74,65,30,31,36,51,46,93,96,51,100,35,25,40,54,22,28,48,46,69,60,56,64,73,77,110